Protein AF-W1YA49-F1 (afdb_monomer_lite)

Radius of gyration: 13.64 Å; chains: 1; bounding box: 34×15×36 Å

Secondary structure (DSSP, 8-state):
-HHHHHTT----EE--SB--GGGHHHHHHHHHHHHTT--EE----BS-SS-TT-HHHHHHHHHHHHHHHTT--

Foldseek 3Di:
DVVCVVVVHADADEFEAEDALVCLLVRLVVCCVPVVPRHYDYRQHQNDDPDPVCSVVSSVVSVVSNVVSPDDD

Sequence (73 aa):
AKRAKQYGVQAMIEGPGHVPLHQIQMNMEIQESLCDGAPFYVLGPLVTDIAPGYDHITAAIGGAAIGITVKYY

Structure (mmCIF, N/CA/C/O backbone):
data_AF-W1YA49-F1
#
_entry.id   AF-W1YA49-F1
#
loop_
_atom_site.group_PDB
_atom_site.id
_atom_site.type_symbol
_atom_site.label_atom_id
_atom_site.label_alt_id
_atom_site.label_comp_id
_atom_site.label_asym_id
_atom_site.label_entity_id
_atom_site.label_seq_id
_atom_site.pdbx_PDB_ins_code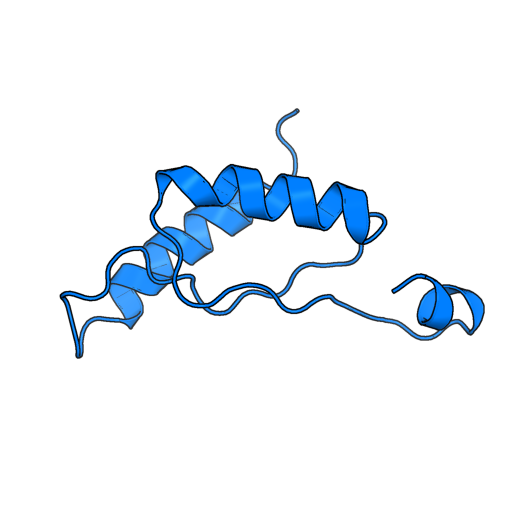
_atom_site.Cartn_x
_atom_site.Cartn_y
_atom_site.Cartn_z
_atom_site.occupancy
_atom_site.B_iso_or_equiv
_atom_site.auth_seq_id
_atom_site.auth_comp_id
_atom_site.auth_asym_id
_atom_site.auth_atom_id
_atom_site.pdbx_PDB_model_num
ATOM 1 N N . ALA A 1 1 ? -14.844 4.302 8.427 1.00 90.50 1 ALA A N 1
ATOM 2 C CA . ALA A 1 1 ? -14.884 3.149 9.357 1.00 90.50 1 ALA A CA 1
ATOM 3 C C . ALA A 1 1 ? -15.716 3.404 10.622 1.00 90.50 1 ALA A C 1
ATOM 5 O O . ALA A 1 1 ? -16.680 2.677 10.827 1.00 90.50 1 ALA A O 1
ATOM 6 N N . LYS A 1 2 ? -15.418 4.439 11.433 1.00 92.38 2 LYS A N 1
ATOM 7 C CA . LYS A 1 2 ? -16.113 4.757 12.709 1.00 92.38 2 LYS A CA 1
ATOM 8 C C . LYS A 1 2 ? -17.638 4.620 12.667 1.00 92.38 2 LYS A C 1
ATOM 10 O O . LYS A 1 2 ? -18.209 3.844 13.423 1.00 92.38 2 LYS A O 1
ATOM 15 N N . ARG A 1 3 ? -18.289 5.329 11.738 1.00 95.31 3 ARG A N 1
ATOM 16 C CA . ARG A 1 3 ? -19.749 5.278 11.573 1.00 95.31 3 ARG A CA 1
ATOM 17 C C . ARG A 1 3 ? -20.240 3.865 11.247 1.00 95.31 3 ARG A C 1
ATOM 19 O O . ARG A 1 3 ? -21.130 3.376 11.919 1.00 95.31 3 ARG A O 1
ATOM 26 N N . ALA A 1 4 ? -19.640 3.187 10.268 1.00 96.25 4 ALA A N 1
ATOM 27 C CA . ALA A 1 4 ? -20.020 1.817 9.904 1.00 96.25 4 ALA A CA 1
ATOM 28 C C . ALA A 1 4 ? -19.932 0.863 11.112 1.00 96.25 4 ALA A C 1
ATOM 30 O O . ALA A 1 4 ? -20.889 0.146 11.395 1.00 96.25 4 ALA A O 1
ATOM 31 N N . LYS A 1 5 ? -18.852 0.967 11.900 1.00 92.88 5 LYS A N 1
ATOM 32 C CA . LYS A 1 5 ? -18.655 0.209 13.145 1.00 92.88 5 LYS A CA 1
ATOM 33 C C . LYS A 1 5 ? -19.762 0.462 14.176 1.00 92.88 5 LYS A C 1
ATOM 35 O O . LYS A 1 5 ? -20.225 -0.489 14.792 1.00 92.88 5 LYS A O 1
ATOM 40 N N . GLN A 1 6 ? -20.227 1.707 14.331 1.00 96.81 6 GLN A N 1
ATOM 41 C CA . GLN A 1 6 ? -21.348 2.046 15.228 1.00 96.81 6 GLN A CA 1
ATOM 42 C C . GLN A 1 6 ? -22.669 1.377 14.821 1.00 96.81 6 GLN A C 1
ATOM 44 O O . GLN A 1 6 ? -23.495 1.098 15.682 1.00 96.81 6 GLN A O 1
ATOM 49 N N . TYR A 1 7 ? -22.856 1.099 13.529 1.00 97.38 7 TYR A N 1
ATOM 50 C CA . TYR A 1 7 ? -24.035 0.407 12.999 1.00 97.38 7 TYR A CA 1
ATOM 51 C C . TYR A 1 7 ? -23.806 -1.099 12.777 1.00 97.38 7 TYR A C 1
ATOM 53 O O . TYR A 1 7 ? -24.637 -1.752 12.154 1.00 97.38 7 TYR A O 1
ATOM 61 N N . GLY A 1 8 ? -22.687 -1.663 13.250 1.00 96.81 8 GLY A N 1
ATOM 62 C CA . GLY A 1 8 ? -22.370 -3.086 13.069 1.00 96.81 8 GLY A CA 1
ATOM 63 C C . GLY A 1 8 ? -22.058 -3.492 11.622 1.00 96.81 8 GLY A C 1
ATOM 64 O O . GLY A 1 8 ? -22.067 -4.678 11.304 1.00 96.81 8 GLY A O 1
ATOM 65 N N . VAL A 1 9 ? -21.774 -2.531 10.740 1.00 97.81 9 VAL A N 1
ATOM 66 C CA . VAL A 1 9 ? -21.414 -2.776 9.339 1.00 97.81 9 VAL A CA 1
ATOM 67 C C . VAL A 1 9 ? -19.896 -2.899 9.223 1.00 97.81 9 VAL A C 1
ATOM 69 O O . VAL A 1 9 ? -19.156 -2.001 9.633 1.00 97.81 9 VAL A O 1
ATOM 72 N N . GLN A 1 10 ? -19.424 -4.009 8.653 1.00 96.75 10 GLN A N 1
ATOM 73 C CA . GLN A 1 10 ? -18.000 -4.223 8.387 1.00 96.75 10 GLN A CA 1
ATOM 74 C C . GLN A 1 10 ? -17.514 -3.263 7.297 1.00 96.75 10 GLN A C 1
ATOM 76 O O . GLN A 1 10 ? -18.210 -3.024 6.312 1.00 96.75 10 GLN A O 1
ATOM 81 N N . ALA A 1 11 ? -16.319 -2.704 7.476 1.00 95.88 11 ALA A N 1
ATOM 82 C CA . ALA A 1 11 ? -15.714 -1.789 6.519 1.00 95.88 11 ALA A CA 1
ATOM 83 C C . ALA A 1 11 ? -14.197 -1.979 6.480 1.00 95.88 11 ALA A C 1
ATOM 85 O O . ALA A 1 11 ? -13.566 -2.155 7.523 1.00 95.88 11 ALA A O 1
ATOM 86 N N . MET A 1 12 ? -13.637 -1.868 5.281 1.00 97.06 12 MET A N 1
ATOM 87 C CA . MET A 1 12 ? -12.207 -1.706 5.026 1.00 97.06 12 MET A CA 1
ATOM 88 C C . MET A 1 12 ? -11.953 -0.320 4.428 1.00 97.06 12 MET A C 1
ATOM 90 O O . MET A 1 12 ? -12.894 0.368 4.022 1.00 97.06 12 MET A O 1
ATOM 94 N N . ILE A 1 13 ? -10.695 0.098 4.406 1.00 97.19 13 ILE A N 1
ATOM 95 C CA . ILE A 1 13 ? -10.255 1.351 3.798 1.00 97.19 13 ILE A CA 1
ATOM 96 C C . ILE A 1 13 ? -9.477 1.019 2.536 1.00 97.19 13 ILE A C 1
ATOM 98 O O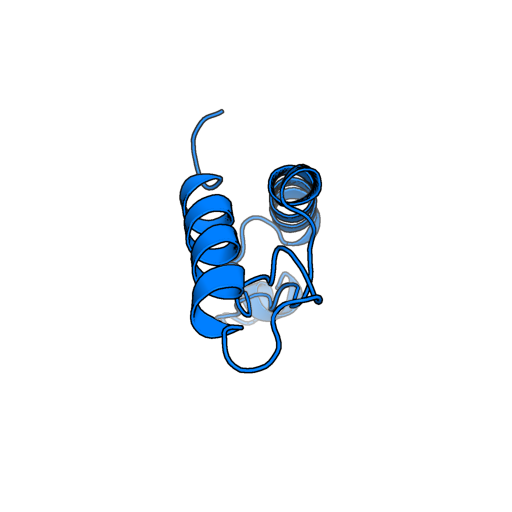 . ILE A 1 13 ? -8.622 0.139 2.564 1.00 97.19 13 ILE A O 1
ATOM 102 N N . GLU A 1 14 ? -9.771 1.721 1.449 1.00 97.50 14 GLU A N 1
ATOM 103 C CA . GLU A 1 14 ? -8.985 1.626 0.224 1.00 97.50 14 GLU A CA 1
ATOM 104 C C . GLU A 1 14 ? -7.782 2.568 0.292 1.00 97.50 14 GLU A C 1
ATOM 106 O O . GLU A 1 14 ? -7.875 3.683 0.813 1.00 97.50 14 GLU A O 1
ATOM 111 N N . GLY A 1 15 ? -6.643 2.090 -0.191 1.00 95.06 15 GLY A N 1
ATOM 112 C CA . GLY A 1 15 ? -5.370 2.788 -0.165 1.00 95.06 15 GLY A CA 1
ATOM 113 C C . GLY A 1 15 ? -4.847 3.185 -1.537 1.00 95.06 15 GLY A C 1
ATOM 114 O O . GLY A 1 15 ? -5.558 3.107 -2.538 1.00 95.06 15 GLY A O 1
ATOM 115 N N . PRO A 1 16 ? -3.595 3.652 -1.583 1.00 95.69 16 PRO A N 1
ATOM 116 C CA . PRO A 1 16 ? -3.027 4.278 -2.765 1.00 95.69 16 PRO A CA 1
ATOM 117 C C . PRO A 1 16 ? -2.716 3.280 -3.888 1.00 95.69 16 PRO A C 1
ATOM 119 O O . PRO A 1 16 ? -2.676 2.065 -3.680 1.00 95.69 16 PRO A O 1
ATOM 122 N N . GLY A 1 17 ? -2.465 3.846 -5.076 1.00 96.44 17 GLY A N 1
ATOM 123 C CA . GLY A 1 17 ? -2.088 3.120 -6.292 1.00 96.44 17 GLY A CA 1
ATOM 124 C C . GLY A 1 17 ? -0.629 3.311 -6.727 1.00 96.44 17 GLY A C 1
ATOM 125 O O . GLY A 1 17 ? 0.020 2.348 -7.108 1.00 96.44 17 GLY A O 1
ATOM 126 N N . HIS A 1 18 ? -0.090 4.534 -6.655 1.00 98.50 18 HIS A N 1
ATOM 127 C CA . HIS A 1 18 ? 1.287 4.864 -7.055 1.00 98.50 18 HIS A CA 1
ATOM 128 C C . HIS A 1 18 ? 1.995 5.539 -5.880 1.00 98.50 18 HIS A C 1
ATOM 130 O O . HIS A 1 18 ? 1.581 6.614 -5.446 1.00 98.50 18 HIS A O 1
ATOM 136 N N . VAL A 1 19 ? 3.022 4.893 -5.326 1.00 98.25 19 VAL A N 1
ATOM 137 C CA . VAL A 1 19 ? 3.733 5.357 -4.125 1.00 98.25 19 VAL A CA 1
ATOM 138 C C . VAL A 1 19 ? 5.201 4.949 -4.221 1.00 98.25 19 VAL A C 1
ATOM 140 O O . VAL A 1 19 ? 5.489 3.751 -4.248 1.00 98.25 19 VAL A O 1
ATOM 143 N N . PRO A 1 20 ? 6.156 5.894 -4.209 1.00 98.12 20 PRO A N 1
ATOM 144 C CA . PRO A 1 20 ? 7.568 5.541 -4.189 1.00 98.12 20 PRO A CA 1
ATOM 145 C C . PRO A 1 20 ? 7.920 4.812 -2.883 1.00 98.12 20 PRO A C 1
ATOM 147 O O . PRO A 1 20 ? 7.421 5.151 -1.810 1.00 98.12 20 PRO A O 1
ATOM 150 N N . LEU A 1 21 ? 8.833 3.841 -2.961 1.00 97.38 21 LEU A N 1
ATOM 151 C CA . LEU A 1 21 ? 9.104 2.869 -1.889 1.00 97.38 21 LEU A CA 1
ATOM 152 C C . LEU A 1 21 ? 9.339 3.492 -0.496 1.00 97.38 21 LEU A C 1
ATOM 154 O O . LEU A 1 21 ? 8.835 2.984 0.501 1.00 97.38 21 LEU A O 1
ATOM 158 N N . HIS A 1 22 ? 10.049 4.622 -0.421 1.00 97.12 22 HIS A N 1
ATOM 159 C CA . HIS A 1 22 ? 10.366 5.308 0.841 1.00 97.12 22 HIS A CA 1
ATOM 160 C C . HIS A 1 22 ? 9.151 5.934 1.555 1.00 97.12 22 HIS A C 1
ATOM 162 O O . HIS A 1 22 ? 9.273 6.340 2.705 1.00 97.12 22 HIS A O 1
ATOM 168 N N . GLN A 1 23 ? 7.991 6.027 0.897 1.00 97.56 23 GLN A N 1
ATOM 169 C CA . GLN A 1 23 ? 6.760 6.599 1.461 1.00 97.56 23 GLN A CA 1
ATOM 170 C C . GLN A 1 23 ? 5.736 5.537 1.874 1.00 97.56 23 GLN A C 1
ATOM 172 O O . GLN A 1 23 ? 4.673 5.880 2.395 1.00 97.56 23 GLN A O 1
ATOM 177 N N . ILE A 1 24 ? 6.029 4.250 1.660 1.00 96.12 24 ILE A N 1
ATOM 178 C CA . ILE A 1 24 ? 5.099 3.163 1.989 1.00 96.12 24 ILE A CA 1
ATOM 179 C C . ILE A 1 24 ? 4.794 3.127 3.487 1.00 96.12 24 ILE A C 1
ATOM 181 O O . ILE A 1 24 ? 3.626 3.083 3.868 1.00 96.12 24 ILE A O 1
ATOM 185 N N . GLN A 1 25 ? 5.824 3.216 4.330 1.00 94.81 25 GLN A N 1
ATOM 186 C CA . GLN A 1 25 ? 5.650 3.163 5.780 1.00 94.81 25 GLN A CA 1
ATOM 187 C C . GLN A 1 25 ? 4.746 4.295 6.289 1.00 94.81 25 GLN A C 1
ATOM 189 O O . GLN A 1 25 ? 3.785 4.042 7.010 1.00 94.81 25 GLN A O 1
ATOM 194 N N . MET A 1 26 ? 4.985 5.523 5.821 1.00 95.06 26 MET A N 1
ATOM 195 C CA . MET A 1 26 ? 4.164 6.683 6.175 1.00 95.06 26 MET A CA 1
ATOM 196 C C . MET A 1 26 ? 2.687 6.487 5.795 1.00 95.06 26 MET A C 1
ATOM 198 O O . MET A 1 26 ? 1.801 6.877 6.550 1.00 95.06 26 MET A O 1
ATOM 202 N N . ASN A 1 27 ? 2.398 5.870 4.643 1.00 95.31 27 ASN A N 1
ATOM 203 C CA . ASN A 1 27 ? 1.016 5.598 4.236 1.00 95.31 27 ASN A CA 1
ATOM 204 C C . ASN A 1 27 ? 0.317 4.627 5.199 1.00 95.31 27 ASN A C 1
ATOM 206 O O . ASN A 1 27 ? -0.855 4.834 5.514 1.00 95.31 27 ASN A O 1
ATOM 210 N N . MET A 1 28 ? 1.027 3.605 5.687 1.00 93.88 28 MET A N 1
ATOM 211 C CA . MET A 1 28 ? 0.482 2.671 6.676 1.00 93.88 28 MET A CA 1
ATOM 212 C C . MET A 1 28 ? 0.228 3.364 8.024 1.00 93.88 28 MET A C 1
ATOM 214 O O . MET A 1 28 ? -0.862 3.249 8.574 1.00 93.88 28 MET A O 1
ATOM 218 N N . GLU A 1 29 ? 1.181 4.160 8.516 1.00 93.44 29 GLU A N 1
ATOM 219 C CA . GLU A 1 29 ? 1.055 4.900 9.785 1.00 93.44 29 GLU A CA 1
ATOM 220 C C . GLU A 1 29 ? -0.119 5.902 9.765 1.00 93.44 29 GLU A C 1
ATOM 222 O O . GLU A 1 29 ? -0.892 6.020 10.725 1.00 93.44 29 GLU A O 1
ATOM 227 N N . ILE A 1 30 ? -0.308 6.609 8.644 1.00 94.00 30 ILE A N 1
ATOM 228 C CA . ILE A 1 30 ? -1.458 7.503 8.443 1.00 94.00 30 ILE A CA 1
ATOM 229 C C . ILE A 1 30 ? -2.763 6.702 8.438 1.00 94.00 30 ILE A C 1
ATOM 231 O O . ILE A 1 30 ? -3.751 7.118 9.047 1.00 94.00 30 ILE A O 1
ATOM 235 N N . GLN A 1 31 ? -2.788 5.549 7.769 1.00 94.81 31 GLN A N 1
ATOM 236 C CA . GLN A 1 31 ? -3.983 4.723 7.722 1.00 94.81 31 GLN A CA 1
ATOM 237 C C . GLN A 1 31 ? -4.384 4.229 9.114 1.00 94.81 31 GLN A C 1
ATOM 239 O O . GLN A 1 31 ? -5.544 4.400 9.495 1.00 94.81 31 GLN A O 1
ATOM 244 N N . GLU A 1 32 ? -3.446 3.683 9.888 1.00 91.06 32 GLU A N 1
ATOM 245 C CA . GLU A 1 32 ? -3.721 3.170 11.231 1.00 91.06 32 GLU A CA 1
ATOM 246 C C . GLU A 1 32 ? -4.235 4.272 12.163 1.00 91.06 32 GLU A C 1
ATOM 248 O O . GLU A 1 32 ? -5.256 4.088 12.836 1.00 91.06 32 GLU A O 1
ATOM 253 N N . SER A 1 33 ? -3.575 5.436 12.150 1.00 91.88 33 SER A N 1
ATOM 254 C CA . SER A 1 33 ? -3.923 6.570 13.014 1.00 91.88 33 SER A CA 1
ATOM 255 C C . SER A 1 33 ? -5.287 7.188 12.689 1.00 91.88 33 SER A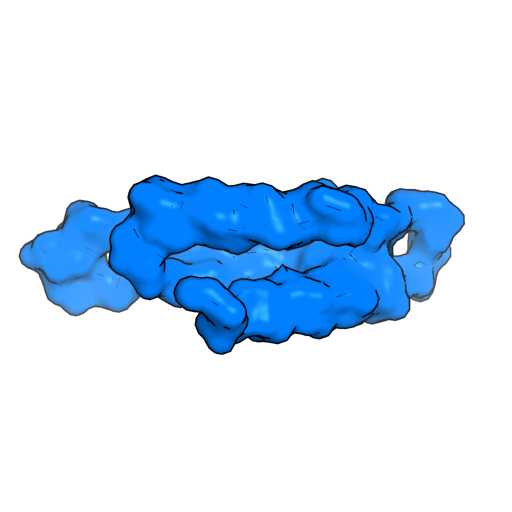 C 1
ATOM 257 O O . SER A 1 33 ? -6.019 7.581 13.600 1.00 91.88 33 SER A O 1
ATOM 259 N N . LEU A 1 34 ? -5.671 7.260 11.410 1.00 93.94 34 LEU A N 1
ATOM 260 C CA . LEU A 1 34 ? -6.925 7.897 10.990 1.00 93.94 34 LEU A CA 1
ATOM 261 C C . LEU A 1 34 ? -8.117 6.937 10.940 1.00 93.94 34 LEU A C 1
ATOM 263 O O . LEU A 1 34 ? -9.269 7.371 11.066 1.00 93.94 34 LEU A O 1
ATOM 267 N N . CYS A 1 35 ? -7.866 5.644 10.736 1.00 94.38 35 CYS A N 1
ATOM 268 C CA . CYS A 1 35 ? -8.914 4.672 10.429 1.00 94.38 35 CYS A CA 1
ATOM 269 C C . CYS A 1 35 ? -9.244 3.716 11.581 1.00 94.38 35 CYS A C 1
ATOM 271 O O . CYS A 1 35 ? -10.023 2.783 11.375 1.00 94.38 35 CYS A O 1
ATOM 273 N N . ASP A 1 36 ? -8.701 3.964 12.776 1.00 89.38 36 ASP A N 1
ATOM 274 C CA . ASP A 1 36 ? -8.845 3.139 13.984 1.00 89.38 36 ASP A CA 1
ATOM 275 C C . ASP A 1 36 ? -8.526 1.651 13.743 1.00 89.38 36 ASP A C 1
ATOM 277 O O . ASP A 1 36 ? -9.283 0.764 14.157 1.00 89.38 36 ASP A O 1
ATOM 281 N N . GLY A 1 37 ? -7.445 1.372 13.012 1.00 87.88 37 GLY A N 1
ATOM 282 C CA . GLY A 1 37 ? -7.033 -0.001 12.702 1.00 87.88 37 GLY A CA 1
ATOM 283 C C . GLY A 1 37 ? -8.026 -0.788 11.835 1.00 87.88 37 GLY A C 1
ATOM 284 O O . GLY A 1 37 ? -8.036 -2.019 11.876 1.00 87.88 37 GLY A O 1
ATOM 285 N N . ALA A 1 38 ? -8.896 -0.115 11.070 1.00 94.50 38 ALA A N 1
ATOM 286 C CA . ALA A 1 38 ? -9.693 -0.785 10.043 1.00 94.50 38 ALA A CA 1
ATOM 287 C C . ALA A 1 38 ? -8.773 -1.475 9.010 1.00 94.50 38 ALA A C 1
ATOM 289 O O . ALA A 1 38 ? -7.703 -0.940 8.724 1.00 94.50 38 ALA A O 1
ATOM 290 N N . PRO A 1 39 ? -9.168 -2.616 8.411 1.00 95.12 39 PRO A N 1
ATOM 291 C CA . PRO A 1 39 ? -8.354 -3.284 7.396 1.00 95.12 39 PRO A CA 1
ATOM 292 C C . PRO A 1 39 ? -8.009 -2.355 6.230 1.00 95.12 39 PRO A C 1
ATOM 294 O O . PRO A 1 39 ? -8.873 -1.597 5.776 1.00 95.12 39 PRO A O 1
ATOM 297 N N . PHE A 1 40 ? -6.771 -2.437 5.739 1.00 95.69 40 PHE A N 1
ATOM 298 C CA . PHE A 1 40 ? -6.295 -1.633 4.617 1.00 95.69 40 PHE A CA 1
ATOM 299 C C . PHE A 1 40 ? -6.180 -2.479 3.350 1.00 95.69 40 PHE A C 1
ATOM 301 O O . PHE A 1 40 ? -5.495 -3.499 3.337 1.00 95.69 40 PHE A O 1
ATOM 308 N N . TYR A 1 41 ? -6.867 -2.061 2.290 1.00 96.75 41 TYR A N 1
ATOM 309 C CA . TYR A 1 41 ? -6.859 -2.709 0.985 1.00 96.75 41 TYR A CA 1
ATOM 310 C C . TYR A 1 41 ? -6.241 -1.767 -0.046 1.00 96.75 41 TYR A C 1
ATOM 312 O O . TYR A 1 41 ? -6.756 -0.680 -0.281 1.00 96.75 41 TYR A O 1
ATOM 320 N N . VAL A 1 42 ? -5.121 -2.155 -0.648 1.00 96.69 42 VAL A N 1
ATOM 321 C CA . VAL A 1 42 ? -4.304 -1.272 -1.495 1.00 96.69 42 VAL A CA 1
ATOM 322 C C . VAL A 1 42 ? -4.207 -1.790 -2.928 1.00 96.69 42 VAL A C 1
ATOM 324 O O . VAL A 1 42 ? -4.303 -2.995 -3.164 1.00 96.69 42 VAL A O 1
ATOM 327 N N 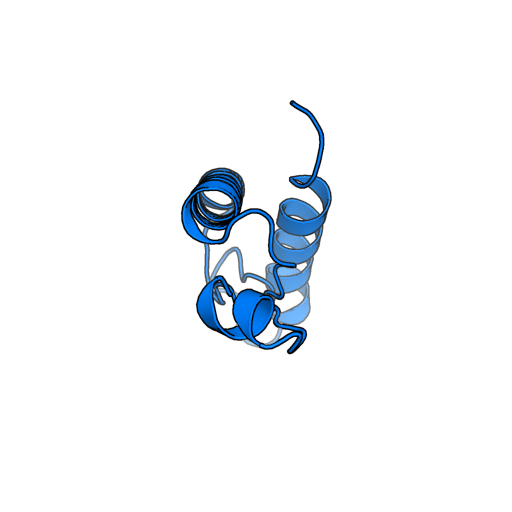. LEU A 1 43 ? -3.979 -0.888 -3.886 1.00 97.88 43 LEU A N 1
ATOM 328 C CA . LEU A 1 43 ? -3.825 -1.226 -5.302 1.00 97.88 43 LEU A CA 1
ATOM 329 C C . LEU A 1 43 ? -2.340 -1.222 -5.691 1.00 97.88 43 LEU A C 1
ATOM 331 O O . LEU A 1 43 ? -1.825 -0.221 -6.169 1.00 97.88 43 LEU A O 1
ATOM 335 N N . GLY A 1 44 ? -1.631 -2.329 -5.483 1.00 95.94 44 GLY A N 1
ATOM 336 C CA . GLY A 1 44 ? -0.167 -2.357 -5.597 1.00 95.94 44 GLY A CA 1
ATOM 337 C C . GLY A 1 44 ? 0.439 -2.017 -4.239 1.00 95.94 44 GLY A C 1
ATOM 338 O O . GLY A 1 44 ? 0.228 -2.823 -3.339 1.00 95.94 44 GLY A O 1
ATOM 339 N N . PRO A 1 45 ? 1.095 -0.855 -4.026 1.00 97.69 45 PRO A N 1
ATOM 340 C CA . PRO A 1 45 ? 1.253 0.270 -4.956 1.00 97.69 45 PRO A CA 1
ATOM 341 C C . PRO A 1 45 ? 2.427 0.132 -5.932 1.00 97.69 45 PRO A C 1
ATOM 343 O O . PRO A 1 45 ? 3.436 -0.505 -5.643 1.00 97.69 45 PRO A O 1
ATOM 346 N N . LEU A 1 46 ? 2.314 0.786 -7.084 1.00 98.75 46 LEU A N 1
ATOM 347 C CA . LEU A 1 46 ? 3.387 0.965 -8.058 1.00 98.75 46 LEU A CA 1
ATOM 348 C C . LEU A 1 46 ? 4.505 1.811 -7.440 1.00 98.75 46 LEU A C 1
ATOM 350 O O . LEU A 1 46 ? 4.286 2.968 -7.079 1.00 98.75 46 LEU A O 1
ATOM 354 N N . VAL A 1 47 ? 5.707 1.240 -7.325 1.00 98.50 47 VAL A N 1
ATOM 355 C CA . VAL A 1 47 ? 6.880 1.953 -6.774 1.00 98.50 47 VAL A CA 1
ATOM 356 C C . VAL A 1 47 ? 7.603 2.831 -7.793 1.00 98.50 47 VAL A C 1
ATOM 358 O O . VAL A 1 47 ? 8.487 3.608 -7.428 1.00 98.50 47 VAL A O 1
ATOM 361 N N . THR A 1 48 ? 7.260 2.692 -9.071 1.00 98.38 48 THR A N 1
ATOM 362 C CA . THR A 1 48 ? 7.770 3.513 -10.166 1.00 98.38 48 THR A CA 1
ATOM 363 C C . THR A 1 48 ? 6.826 3.450 -11.364 1.00 98.38 48 THR A C 1
ATOM 365 O O . THR A 1 48 ? 6.218 2.410 -11.612 1.00 98.38 48 THR A O 1
ATOM 368 N N . ASP A 1 49 ? 6.770 4.547 -12.120 1.00 98.56 49 ASP A N 1
ATOM 369 C CA . ASP A 1 49 ? 5.855 4.736 -13.255 1.00 98.56 49 ASP A CA 1
ATOM 370 C C . ASP A 1 49 ? 6.531 4.513 -14.619 1.00 98.56 49 ASP A C 1
ATOM 372 O O . ASP A 1 49 ? 5.910 4.656 -15.670 1.00 98.56 49 ASP A O 1
ATOM 376 N N . ILE A 1 50 ? 7.830 4.196 -14.633 1.00 98.50 50 ILE A N 1
ATOM 377 C CA . ILE A 1 50 ? 8.642 4.174 -15.864 1.00 98.50 50 ILE A CA 1
ATOM 378 C C . ILE A 1 50 ? 8.624 2.824 -16.597 1.00 98.50 50 ILE A C 1
ATOM 380 O O . ILE A 1 50 ? 9.349 2.655 -17.576 1.00 98.50 50 ILE A O 1
ATOM 384 N N . ALA A 1 51 ? 7.834 1.855 -16.123 1.00 98.38 51 ALA A N 1
ATOM 385 C CA . ALA A 1 51 ? 7.817 0.481 -16.630 1.00 98.38 51 ALA A CA 1
ATOM 386 C C . ALA A 1 51 ? 6.420 0.024 -17.118 1.00 98.38 51 ALA A C 1
ATOM 388 O O . ALA A 1 51 ? 5.950 -1.039 -16.700 1.00 98.38 51 ALA A O 1
ATOM 389 N N . PRO A 1 52 ? 5.750 0.778 -18.015 1.00 98.00 52 PRO A N 1
ATOM 390 C CA . PRO A 1 52 ? 4.428 0.405 -18.512 1.00 98.00 52 PRO A CA 1
ATOM 391 C C . PRO A 1 52 ? 4.453 -0.974 -19.187 1.00 98.00 52 PRO A C 1
ATOM 393 O O . PRO A 1 52 ? 5.385 -1.312 -19.920 1.00 98.00 52 PRO A O 1
ATOM 396 N N . GLY A 1 53 ? 3.428 -1.788 -18.921 1.00 98.31 53 GLY A N 1
ATOM 397 C CA . GLY A 1 53 ? 3.369 -3.201 -19.331 1.00 98.31 53 GLY A CA 1
ATOM 398 C C . GLY A 1 53 ? 4.040 -4.168 -18.345 1.00 98.31 53 GLY A C 1
ATOM 399 O O . GLY A 1 53 ? 3.766 -5.368 -18.376 1.00 98.31 53 GLY A O 1
ATOM 400 N N . TYR A 1 54 ? 4.838 -3.648 -17.408 1.00 98.62 54 TYR A N 1
ATOM 401 C CA . TYR A 1 54 ? 5.473 -4.397 -16.319 1.00 98.62 54 TYR A CA 1
ATOM 402 C C . TYR A 1 54 ? 4.967 -3.959 -14.936 1.00 98.62 54 TYR A C 1
ATOM 404 O O . TYR A 1 54 ? 5.572 -4.286 -13.916 1.00 98.62 54 TYR A O 1
ATOM 412 N N . ASP A 1 55 ? 3.817 -3.284 -14.892 1.00 98.56 55 ASP A N 1
ATOM 413 C CA . ASP A 1 55 ? 3.202 -2.746 -13.673 1.00 98.56 55 ASP A CA 1
ATOM 414 C C . ASP A 1 55 ? 2.903 -3.815 -12.620 1.00 98.56 55 ASP A C 1
ATOM 416 O O . ASP A 1 55 ? 2.953 -3.555 -11.426 1.00 98.56 55 ASP A O 1
ATOM 420 N N . HIS A 1 56 ? 2.670 -5.060 -13.035 1.00 98.56 56 HIS A N 1
ATOM 421 C CA . HIS A 1 56 ? 2.527 -6.186 -12.113 1.00 98.56 56 HIS A CA 1
ATOM 422 C C . HIS A 1 56 ? 3.791 -6.418 -11.263 1.00 98.56 56 HIS A C 1
ATOM 424 O O . HIS A 1 56 ? 3.676 -6.837 -10.117 1.00 98.56 56 HIS A O 1
ATOM 430 N N . ILE A 1 57 ? 4.985 -6.113 -11.785 1.00 98.75 57 ILE A N 1
ATOM 431 C CA . ILE A 1 57 ? 6.258 -6.223 -11.057 1.00 98.75 57 ILE A CA 1
ATOM 432 C C . ILE A 1 57 ? 6.423 -5.035 -10.109 1.00 98.75 57 ILE A C 1
ATOM 434 O O . ILE A 1 57 ? 6.688 -5.220 -8.921 1.00 98.75 57 ILE A O 1
ATOM 438 N N . THR A 1 58 ? 6.253 -3.812 -10.616 1.00 98.75 58 THR A N 1
ATOM 439 C CA . THR A 1 58 ? 6.431 -2.593 -9.812 1.00 98.75 58 THR A CA 1
ATOM 440 C C . THR A 1 58 ? 5.371 -2.504 -8.707 1.00 98.75 58 THR A C 1
ATOM 442 O O . THR A 1 58 ? 5.699 -2.120 -7.585 1.00 98.75 58 THR A O 1
ATOM 445 N N . ALA A 1 59 ? 4.138 -2.947 -8.968 1.00 98.50 59 ALA A N 1
ATOM 446 C CA . ALA A 1 59 ? 3.068 -3.052 -7.980 1.00 98.50 59 ALA A CA 1
ATOM 447 C C . ALA A 1 59 ? 3.302 -4.180 -6.967 1.00 98.50 59 ALA A C 1
ATOM 449 O O . ALA A 1 59 ? 3.000 -4.004 -5.789 1.00 98.50 59 ALA A O 1
ATOM 450 N N . ALA A 1 60 ? 3.850 -5.329 -7.387 1.00 98.56 60 ALA A N 1
ATOM 451 C CA . ALA A 1 60 ? 4.133 -6.439 -6.474 1.00 98.56 60 ALA A CA 1
ATOM 452 C C . ALA A 1 60 ? 5.172 -6.067 -5.408 1.00 98.56 60 ALA A C 1
ATOM 454 O O . ALA A 1 60 ? 5.027 -6.465 -4.254 1.00 98.56 60 ALA A O 1
ATOM 455 N N . ILE A 1 61 ? 6.187 -5.269 -5.765 1.00 98.56 61 ILE A N 1
ATOM 456 C CA . ILE A 1 61 ? 7.189 -4.777 -4.806 1.00 98.56 61 ILE A CA 1
ATOM 457 C C . ILE A 1 61 ? 6.518 -3.913 -3.735 1.00 98.56 61 ILE A C 1
ATOM 459 O O . ILE A 1 61 ? 6.708 -4.158 -2.543 1.00 98.56 61 ILE A O 1
ATOM 463 N N . GLY A 1 62 ? 5.714 -2.926 -4.143 1.00 97.88 62 GLY A N 1
ATOM 464 C CA . GLY A 1 62 ? 5.026 -2.063 -3.187 1.00 97.88 62 GLY A CA 1
ATOM 465 C C . GLY A 1 62 ? 3.994 -2.821 -2.356 1.00 97.88 62 GLY A C 1
ATOM 466 O O . GLY A 1 62 ? 3.931 -2.620 -1.145 1.00 97.88 62 GLY A O 1
ATOM 467 N N . GLY A 1 63 ? 3.241 -3.736 -2.970 1.00 97.00 63 GLY A N 1
ATOM 468 C CA . GLY A 1 63 ? 2.233 -4.547 -2.284 1.00 97.00 63 GLY A CA 1
ATOM 469 C C . GLY A 1 63 ? 2.809 -5.489 -1.242 1.00 97.00 63 GLY A C 1
ATOM 470 O O . GLY A 1 63 ? 2.272 -5.594 -0.140 1.00 97.00 63 GLY A O 1
ATOM 471 N N . ALA A 1 64 ? 3.948 -6.115 -1.537 1.00 97.00 64 ALA A N 1
ATOM 472 C CA . ALA A 1 64 ? 4.667 -6.899 -0.543 1.00 97.00 64 ALA A CA 1
ATOM 473 C C . ALA A 1 64 ? 5.194 -6.011 0.599 1.00 97.00 64 ALA A C 1
ATOM 475 O O . ALA A 1 64 ? 5.029 -6.352 1.769 1.00 97.00 64 ALA A O 1
ATOM 476 N N . ALA A 1 65 ? 5.786 -4.857 0.273 1.00 96.62 65 ALA A N 1
ATOM 477 C CA . ALA A 1 65 ? 6.353 -3.947 1.267 1.00 96.62 65 ALA A CA 1
ATOM 478 C C . ALA A 1 65 ? 5.294 -3.395 2.237 1.00 96.62 65 ALA A C 1
ATOM 480 O O . ALA A 1 65 ? 5.480 -3.443 3.456 1.00 96.62 65 ALA A O 1
ATOM 481 N N . ILE A 1 66 ? 4.159 -2.916 1.723 1.00 95.38 66 ILE A N 1
ATOM 482 C CA . ILE A 1 66 ? 3.079 -2.386 2.564 1.00 95.38 66 ILE A CA 1
ATOM 483 C C . ILE A 1 66 ? 2.387 -3.491 3.369 1.00 95.38 66 ILE A C 1
ATOM 485 O O . ILE A 1 66 ? 2.067 -3.279 4.534 1.00 95.38 66 ILE A O 1
ATOM 489 N N . GLY A 1 67 ? 2.250 -4.699 2.808 1.00 93.12 67 GLY A N 1
ATOM 490 C CA . GLY A 1 67 ? 1.703 -5.854 3.523 1.00 93.12 67 GLY A CA 1
ATOM 491 C C . GLY A 1 67 ? 2.545 -6.287 4.729 1.00 93.12 67 GLY A C 1
ATOM 492 O O . GLY A 1 67 ? 1.985 -6.704 5.739 1.00 93.12 67 GLY A O 1
ATOM 493 N N . ILE A 1 68 ? 3.874 -6.153 4.656 1.00 92.31 68 ILE A N 1
ATOM 494 C CA . ILE A 1 68 ? 4.793 -6.495 5.761 1.00 92.31 68 ILE A CA 1
ATOM 495 C C . ILE A 1 68 ? 4.908 -5.361 6.789 1.00 92.31 68 ILE A C 1
ATOM 497 O O . ILE A 1 68 ? 5.241 -5.614 7.944 1.00 92.31 68 ILE A O 1
ATOM 501 N N . THR A 1 69 ? 4.601 -4.119 6.404 1.00 85.75 69 THR A N 1
ATOM 502 C CA . THR A 1 69 ? 4.647 -2.965 7.323 1.00 85.75 69 THR A CA 1
ATOM 503 C C . THR A 1 69 ? 3.683 -3.148 8.510 1.00 85.75 69 THR A C 1
ATOM 505 O O . THR A 1 69 ? 3.900 -2.594 9.586 1.00 85.75 69 THR A O 1
ATOM 508 N N . VAL A 1 70 ? 2.653 -3.985 8.353 1.00 66.62 70 VAL A N 1
ATOM 509 C CA . VAL A 1 70 ? 1.686 -4.320 9.401 1.00 66.62 70 VAL A CA 1
ATOM 510 C C . VAL A 1 70 ? 2.354 -5.170 10.502 1.00 66.62 70 VAL A C 1
ATOM 512 O O . VAL A 1 70 ? 2.662 -6.339 10.282 1.00 66.62 70 VAL A O 1
ATOM 515 N N . LYS A 1 71 ? 2.488 -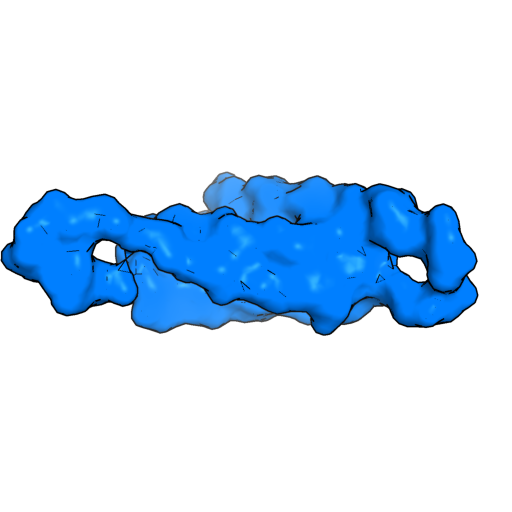4.602 11.714 1.00 56.06 71 LYS A N 1
ATOM 516 C CA . LYS A 1 71 ? 2.940 -5.229 12.987 1.00 56.06 71 LYS A CA 1
ATOM 517 C C . LYS A 1 71 ? 4.444 -5.490 13.212 1.00 56.06 71 LYS A C 1
ATOM 519 O O . LYS A 1 71 ? 4.815 -6.615 13.552 1.00 56.06 71 LYS A O 1
ATOM 524 N N . TYR A 1 72 ? 5.296 -4.462 13.199 1.00 46.59 72 TYR A N 1
ATOM 525 C CA . TYR A 1 72 ? 6.653 -4.606 13.774 1.00 46.59 72 TYR A CA 1
ATOM 526 C C . TYR A 1 72 ? 7.118 -3.527 14.768 1.00 46.59 72 TYR A C 1
ATOM 528 O O . TYR A 1 72 ? 8.273 -3.585 15.187 1.00 46.59 72 TYR A O 1
ATOM 536 N N . TYR A 1 73 ? 6.239 -2.637 15.243 1.00 41.72 73 TYR A N 1
ATOM 537 C CA . TYR A 1 73 ? 6.521 -1.753 16.385 1.00 41.72 73 TYR A CA 1
ATOM 538 C C . TYR A 1 73 ? 5.322 -1.640 17.324 1.00 41.72 73 TYR A C 1
ATOM 540 O O . TYR A 1 73 ? 4.185 -1.566 16.809 1.00 41.72 73 TYR A O 1
#

InterPro domains:
  IPR002817 Phosphomethylpyrimidine synthase ThiC/5-hydroxybenzimidazole synthase BzaA/B [PF01964] (1-68)
  IPR002817 Phosphomethylpyrimidine synthase ThiC/5-hydroxybenzimidazole synthase BzaA/B [PTHR30557] (2-68)
  IPR038521 ThiC/Bza, core domain [G3DSA:3.20.20.540] (1-72)

Organism: NCBI:txid408170

pL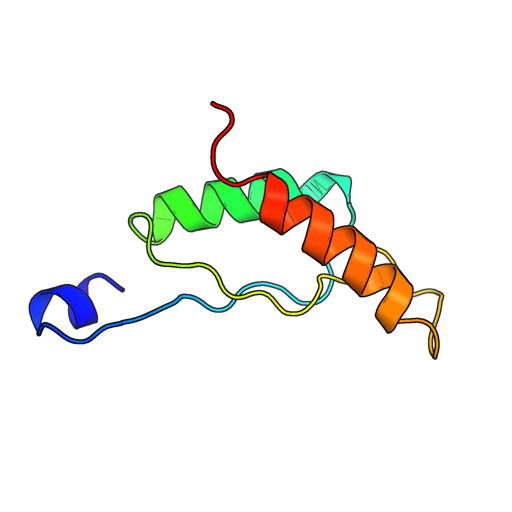DDT: mean 93.6, std 10.43, range [41.72, 98.75]